Protein AF-A0A2M9QB06-F1 (afdb_monomer)

Sequence (107 aa):
GKWKLAIPMIVSVMLVSSVAFFLPKTGPTWADPVPFIKGVAGQGDFGTGAKKVGYSEDDSRLGGPFQGDNTLIFTATSRDRHYWRIDTKDTYTSKGWILSEGNFGKN

Mean predicted aligned error: 16.28 Å

Secondary structure (DSSP, 8-state):
-TTTTHHHHHHHHHHHHHHHHHS--PPP-SPPSHHHHHHHTT-S--SS--EESS--S--SS--S-EE-----------SS----------EE-SS-EE--SS-TT--

Foldseek 3Di:
DVCPVVVVVVVVVVVVVVVVVPPPPDPDPDDDCVVVVCQQVVNDPPDDDAAEPDDDPDFLADHGHHDYDPDDPDDDDDPDDDDDDDDDFDDDPVGGTHRPPPPPDDD

Radius of gyration: 31.8 Å; Cα contacts (8 Å, |Δi|>4): 57; chains: 1; bounding box: 81×34×89 Å

Structure (mmCIF, N/CA/C/O backbone):
data_AF-A0A2M9QB06-F1
#
_entry.id   AF-A0A2M9QB06-F1
#
loop_
_atom_site.group_PDB
_atom_site.id
_atom_site.type_symbol
_atom_site.label_atom_id
_atom_site.label_alt_id
_atom_site.label_comp_id
_atom_site.label_asym_id
_atom_site.label_entity_id
_atom_site.label_seq_id
_atom_site.pdbx_PDB_ins_code
_atom_site.Cartn_x
_atom_site.Cartn_y
_atom_site.Cartn_z
_atom_site.occupancy
_atom_site.B_iso_or_equiv
_atom_site.auth_seq_id
_atom_site.auth_comp_id
_atom_site.auth_asym_id
_atom_site.auth_atom_id
_atom_site.pdbx_PDB_model_num
ATOM 1 N N . GLY A 1 1 ? -51.499 -21.469 54.951 1.00 58.50 1 GLY A N 1
ATOM 2 C CA . GLY A 1 1 ? -51.115 -20.066 54.687 1.00 58.50 1 GLY A CA 1
ATOM 3 C C . GLY A 1 1 ? -50.589 -19.921 53.274 1.00 58.50 1 GLY A C 1
ATOM 4 O O . GLY A 1 1 ? -49.395 -20.050 53.065 1.00 58.50 1 GLY A O 1
ATOM 5 N N . LYS A 1 2 ? -51.484 -19.679 52.314 1.00 62.38 2 LYS A N 1
ATOM 6 C CA . LYS A 1 2 ? -51.220 -19.656 50.860 1.00 62.38 2 LYS A CA 1
ATOM 7 C C . LYS A 1 2 ? -50.329 -18.493 50.382 1.00 62.38 2 LYS A C 1
ATOM 9 O O . LYS A 1 2 ? -49.765 -18.557 49.302 1.00 62.38 2 LYS A O 1
ATOM 14 N N . TRP A 1 3 ? -50.136 -17.478 51.223 1.00 70.19 3 TRP A N 1
ATOM 15 C CA . TRP A 1 3 ? -49.373 -16.268 50.898 1.00 70.19 3 TRP A CA 1
ATOM 16 C C . TRP A 1 3 ? -47.892 -16.325 51.293 1.00 70.19 3 TRP A C 1
ATOM 18 O O . TRP A 1 3 ? -47.103 -15.522 50.809 1.00 70.19 3 TRP A O 1
ATOM 28 N N . LYS A 1 4 ? -47.481 -17.294 52.125 1.00 73.81 4 LYS A N 1
ATOM 29 C CA . LYS A 1 4 ? -46.095 -17.375 52.622 1.00 73.81 4 LYS A CA 1
ATOM 30 C C . LYS A 1 4 ? -45.061 -17.669 51.524 1.00 73.81 4 LYS A C 1
ATOM 32 O O . LYS A 1 4 ? -43.914 -17.276 51.674 1.00 73.81 4 LYS A O 1
ATOM 37 N N . LEU A 1 5 ? -45.470 -18.324 50.434 1.00 78.56 5 LEU A N 1
ATOM 38 C CA . LEU A 1 5 ? -44.607 -18.636 49.285 1.0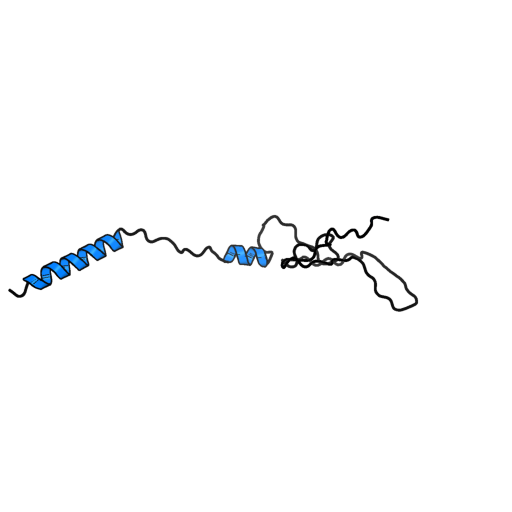0 78.56 5 LEU A CA 1
ATOM 39 C C . LEU A 1 5 ? -44.661 -17.562 48.186 1.00 78.56 5 LEU A C 1
ATOM 41 O O . LEU A 1 5 ? -43.669 -17.340 47.502 1.00 78.56 5 LEU A O 1
ATOM 45 N N . ALA A 1 6 ? -45.787 -16.856 48.042 1.00 83.19 6 ALA A N 1
ATOM 46 C CA . ALA A 1 6 ? -45.947 -15.811 47.028 1.00 83.19 6 ALA A CA 1
ATOM 47 C C . ALA A 1 6 ? -45.150 -14.537 47.363 1.00 83.19 6 ALA A C 1
ATOM 49 O O . ALA A 1 6 ? -44.578 -13.911 46.475 1.00 83.19 6 ALA A O 1
ATOM 50 N N . ILE A 1 7 ? -45.069 -14.180 48.650 1.00 87.88 7 ILE A N 1
ATOM 51 C CA . ILE A 1 7 ? -44.347 -12.991 49.129 1.00 87.88 7 ILE A CA 1
ATOM 52 C C . ILE A 1 7 ? -42.859 -12.990 48.718 1.00 87.88 7 ILE A C 1
ATOM 54 O O . ILE A 1 7 ? -42.446 -12.026 48.075 1.00 87.88 7 ILE A O 1
ATOM 58 N N . PRO A 1 8 ? -42.038 -14.024 49.005 1.00 90.12 8 PRO A N 1
ATOM 59 C CA . PRO A 1 8 ? -40.621 -14.004 48.625 1.00 90.12 8 PRO A CA 1
ATOM 60 C C . PRO A 1 8 ? -40.405 -13.992 47.105 1.00 90.12 8 PRO A C 1
ATOM 62 O O . PRO A 1 8 ? -39.444 -13.390 46.630 1.00 90.12 8 PRO A O 1
ATOM 65 N N . MET A 1 9 ? -41.311 -14.595 46.329 1.00 87.94 9 MET A N 1
ATOM 66 C CA . MET A 1 9 ? -41.212 -14.601 44.869 1.00 87.94 9 MET A CA 1
ATOM 67 C C . MET A 1 9 ? -41.451 -13.202 44.281 1.00 87.94 9 MET A C 1
ATOM 69 O O . MET A 1 9 ? -40.684 -12.751 43.434 1.00 87.94 9 MET A O 1
ATOM 73 N N . ILE A 1 10 ? -42.463 -12.482 44.776 1.00 92.50 10 ILE A N 1
ATOM 74 C CA . ILE A 1 10 ? -42.750 -11.107 44.339 1.00 92.50 10 ILE A CA 1
ATOM 75 C C . ILE A 1 10 ? -41.596 -10.169 44.717 1.00 92.50 10 ILE A C 1
ATOM 77 O O . ILE A 1 10 ? -41.171 -9.359 43.895 1.00 92.50 10 ILE A O 1
ATOM 81 N N . VAL A 1 11 ? -41.041 -10.313 45.926 1.00 94.38 11 VAL A N 1
ATOM 82 C CA . VAL A 1 11 ? -39.872 -9.532 46.372 1.00 94.38 11 VAL A CA 1
ATOM 83 C C . VAL A 1 11 ? -38.664 -9.798 45.467 1.00 94.38 11 VAL A C 1
ATOM 85 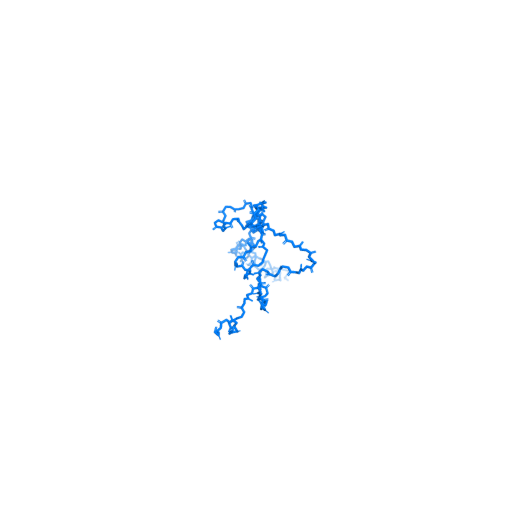O O . VAL A 1 11 ? -38.000 -8.852 45.054 1.00 94.38 11 VAL A O 1
ATOM 88 N N . SER A 1 12 ? -38.407 -11.054 45.091 1.00 91.56 12 SER A N 1
ATOM 89 C CA . SER A 1 12 ? -37.306 -11.403 44.184 1.00 91.56 12 SER A CA 1
ATOM 90 C C . SER A 1 12 ? -37.462 -10.763 42.799 1.00 91.56 12 SER A C 1
ATOM 92 O O . SER A 1 12 ? -36.519 -10.152 42.298 1.00 91.56 12 SER A O 1
ATOM 94 N N . VAL A 1 13 ? -38.659 -10.821 42.208 1.00 94.00 13 VAL A N 1
ATOM 95 C CA . VAL A 1 13 ? -38.929 -10.209 40.894 1.00 94.00 13 VAL A CA 1
ATOM 96 C C . VAL A 1 13 ? -38.763 -8.689 40.943 1.00 94.00 13 VAL A C 1
ATOM 98 O O . VAL A 1 13 ? -38.165 -8.103 40.038 1.00 94.00 13 VAL A O 1
ATOM 101 N N . MET A 1 14 ? -39.235 -8.044 42.014 1.00 95.19 14 MET A N 1
ATOM 102 C CA . MET A 1 14 ? -39.078 -6.598 42.204 1.00 95.19 14 MET A CA 1
ATOM 103 C C . MET A 1 14 ? -37.608 -6.201 42.383 1.00 95.19 14 MET A C 1
ATOM 105 O O . MET A 1 14 ? -37.166 -5.207 41.803 1.00 95.19 14 MET A O 1
ATOM 109 N N . LEU A 1 15 ? -36.831 -7.001 43.119 1.00 94.00 15 LEU A N 1
ATOM 110 C CA . LEU A 1 15 ? -35.399 -6.780 43.321 1.00 94.00 15 LEU A CA 1
ATOM 111 C C . LEU A 1 15 ? -34.632 -6.846 41.992 1.00 94.00 15 LEU A C 1
ATOM 113 O O . LEU A 1 15 ? -33.899 -5.919 41.657 1.00 94.00 15 LEU A O 1
ATOM 117 N N . VAL A 1 16 ? -34.842 -7.908 41.206 1.00 93.38 16 VAL A N 1
ATOM 118 C CA . VAL A 1 16 ? -34.163 -8.103 39.912 1.00 93.38 16 VAL A CA 1
ATOM 119 C C . VAL A 1 16 ? -34.541 -7.004 38.918 1.00 93.38 16 VAL A C 1
ATOM 121 O O . VAL A 1 16 ? -33.672 -6.470 38.232 1.00 93.38 16 VAL A O 1
ATOM 124 N N . SER A 1 17 ? -35.817 -6.613 38.881 1.00 89.81 17 SER A N 1
ATOM 125 C CA . SER A 1 17 ? -36.300 -5.550 37.990 1.00 89.81 17 SER A CA 1
ATOM 126 C C . SER A 1 17 ? -35.716 -4.183 38.353 1.00 89.81 17 SER A C 1
ATOM 128 O O . SER A 1 17 ? -35.348 -3.416 37.466 1.00 89.81 17 SER A O 1
ATOM 130 N N . SER A 1 18 ? -35.577 -3.896 39.652 1.00 91.19 18 SER A N 1
ATOM 131 C CA . SER A 1 18 ? -34.961 -2.655 40.133 1.00 91.19 18 SER A CA 1
ATOM 132 C C . SER A 1 18 ? -33.497 -2.586 39.711 1.00 91.19 18 SER A C 1
ATOM 134 O O . SER A 1 18 ? -33.067 -1.593 39.1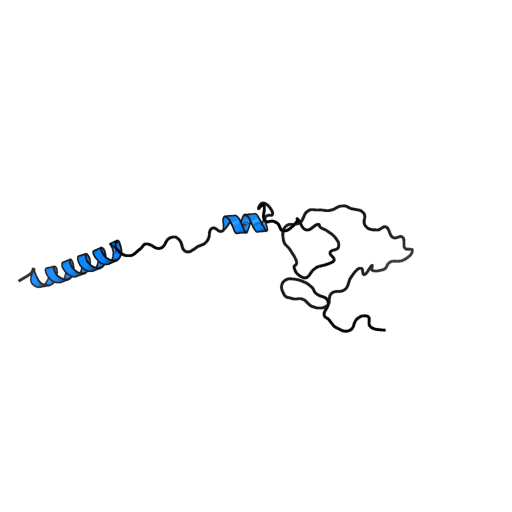34 1.00 91.19 18 SER A O 1
ATOM 136 N N . VAL A 1 19 ? -32.744 -3.672 39.910 1.00 89.75 19 VAL A N 1
ATOM 137 C CA . VAL A 1 19 ? -31.344 -3.762 39.477 1.00 89.75 19 VAL A CA 1
ATOM 138 C C . VAL A 1 19 ? -31.236 -3.572 37.962 1.00 89.75 19 VAL A C 1
ATOM 140 O O . VAL A 1 19 ? -30.466 -2.728 37.520 1.00 89.75 19 VAL A O 1
ATOM 143 N N . ALA A 1 20 ? -32.062 -4.254 37.165 1.00 85.44 20 ALA A N 1
ATOM 144 C CA . ALA A 1 20 ? -32.063 -4.123 35.707 1.00 85.44 20 ALA A CA 1
ATOM 145 C C . ALA A 1 20 ? -32.373 -2.699 35.209 1.00 85.44 20 ALA A C 1
ATOM 147 O O . ALA A 1 20 ? -31.837 -2.288 34.183 1.00 85.44 20 ALA A O 1
ATOM 148 N N . PHE A 1 21 ? -33.204 -1.939 35.929 1.00 86.56 21 PHE A N 1
ATOM 149 C CA . PHE A 1 21 ? -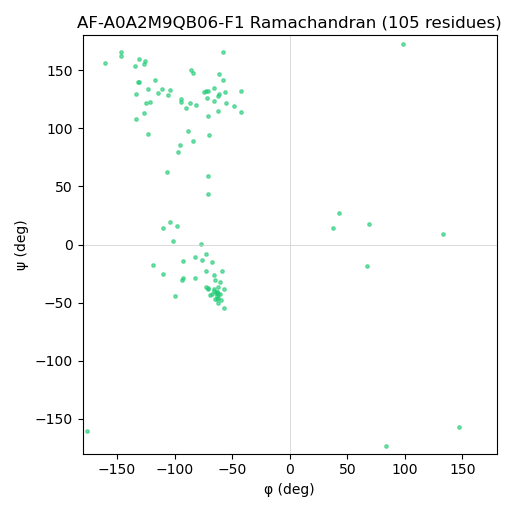33.505 -0.545 35.595 1.00 86.56 21 PHE A CA 1
ATOM 150 C C . PHE A 1 21 ? -32.321 0.395 35.863 1.00 86.56 21 PHE A C 1
ATOM 152 O O . PHE A 1 21 ? -32.082 1.319 35.089 1.00 86.56 21 PHE A O 1
ATOM 159 N N . PHE A 1 22 ? -31.562 0.151 36.937 1.00 87.56 22 PHE A N 1
ATOM 160 C CA . PHE A 1 22 ? -30.361 0.926 37.264 1.00 87.56 22 PHE A CA 1
ATOM 161 C C . PHE A 1 22 ? -29.113 0.474 36.496 1.00 87.56 22 PHE A C 1
ATOM 163 O O . PHE A 1 22 ? -28.099 1.174 36.531 1.00 87.56 22 PHE A O 1
ATOM 170 N N . LEU A 1 23 ? -29.157 -0.668 35.799 1.00 82.94 23 LEU A N 1
ATOM 171 C CA . LEU A 1 23 ? -28.050 -1.086 34.949 1.00 82.94 23 LEU A CA 1
ATOM 172 C C . LEU A 1 23 ? -27.899 -0.100 33.778 1.00 82.94 23 LEU A C 1
ATOM 174 O O . LEU A 1 23 ? -28.842 0.088 33.003 1.00 82.94 23 LEU A O 1
ATOM 178 N N . PRO A 1 24 ? -26.715 0.510 33.597 1.00 77.81 24 PRO A N 1
ATOM 179 C CA . PRO A 1 24 ? -26.463 1.370 32.456 1.00 77.81 24 PRO A CA 1
ATOM 180 C C . PRO A 1 24 ? -26.578 0.537 31.179 1.00 77.81 24 PRO A C 1
ATOM 182 O O . PRO A 1 24 ? -25.798 -0.388 30.944 1.00 77.81 24 PRO A O 1
ATOM 185 N N . LYS A 1 25 ? -27.571 0.862 30.347 1.00 70.12 25 LYS A N 1
ATOM 186 C CA . LYS A 1 25 ? -27.722 0.272 29.019 1.00 70.12 25 LYS A CA 1
ATOM 187 C C . LYS A 1 25 ? -26.587 0.807 28.154 1.00 70.12 25 LYS A C 1
ATOM 189 O O . LYS A 1 25 ? -26.671 1.917 27.632 1.00 70.12 25 LYS A O 1
ATOM 194 N N . THR A 1 26 ? -25.495 0.052 28.075 1.00 72.19 26 THR A N 1
ATOM 195 C CA . THR A 1 26 ? -24.361 0.401 27.224 1.00 72.19 26 THR A CA 1
ATOM 196 C C . THR A 1 26 ? -24.864 0.552 25.792 1.00 72.19 26 THR A C 1
ATOM 198 O O . THR A 1 26 ? -25.659 -0.253 25.299 1.00 72.19 26 THR A O 1
ATOM 201 N N . GLY A 1 27 ? -24.478 1.658 25.157 1.00 68.56 27 GLY A N 1
ATOM 202 C CA . GLY A 1 27 ? -24.848 1.936 23.776 1.00 68.56 27 GLY A CA 1
ATOM 203 C C . GLY A 1 27 ? -24.375 0.824 22.832 1.00 68.56 27 GLY A C 1
ATOM 204 O O . GLY A 1 27 ? -23.557 -0.015 23.221 1.00 68.56 27 GLY A O 1
ATOM 205 N N . PRO A 1 28 ? -24.886 0.799 21.591 1.00 59.75 28 PRO A N 1
ATOM 206 C CA . PRO A 1 28 ? -24.460 -0.170 20.589 1.00 59.75 28 PRO A CA 1
ATOM 207 C C . PRO A 1 28 ? -22.926 -0.231 20.513 1.00 59.75 28 PRO A C 1
ATOM 209 O O . PRO A 1 28 ? -22.264 0.764 20.241 1.00 59.75 28 PRO A O 1
ATOM 212 N N . THR A 1 29 ? -22.365 -1.411 20.788 1.00 64.69 29 THR A N 1
ATOM 213 C CA . THR A 1 29 ? -20.910 -1.668 20.827 1.00 64.69 29 THR A CA 1
ATOM 214 C C . THR A 1 29 ? -20.274 -1.687 19.433 1.00 64.69 29 THR A C 1
ATOM 216 O O . THR A 1 29 ? -19.055 -1.731 19.299 1.00 64.69 29 THR A O 1
ATOM 219 N N . TRP A 1 30 ? -21.085 -1.645 18.379 1.00 64.69 30 TRP A N 1
ATOM 220 C CA . TRP A 1 30 ? -20.603 -1.661 17.007 1.00 64.69 30 TRP A CA 1
ATOM 221 C C . TRP A 1 30 ? -20.366 -0.233 16.529 1.00 64.69 30 TRP A C 1
ATOM 223 O O . TRP A 1 30 ? -21.296 0.570 16.460 1.00 64.69 30 TRP A O 1
ATOM 233 N N . ALA A 1 31 ? -19.108 0.069 16.210 1.00 67.56 31 ALA A N 1
ATOM 234 C CA . ALA A 1 31 ? -18.740 1.303 15.534 1.00 67.56 31 ALA A CA 1
ATOM 235 C C . ALA A 1 31 ? -19.489 1.412 14.195 1.00 67.56 31 ALA A C 1
ATOM 237 O O . ALA A 1 31 ? -19.670 0.409 13.500 1.00 67.56 31 ALA A O 1
ATOM 238 N N . ASP A 1 32 ? -19.919 2.625 13.843 1.00 76.50 32 ASP A N 1
ATOM 239 C CA . ASP A 1 32 ? -20.603 2.899 12.579 1.00 76.50 32 ASP A CA 1
ATOM 240 C C . ASP A 1 32 ? -19.736 2.423 11.390 1.00 76.50 32 ASP A C 1
ATOM 242 O O . ASP A 1 32 ? -18.590 2.868 11.259 1.00 76.50 32 ASP A O 1
ATOM 246 N N . PRO A 1 33 ? -20.233 1.517 10.525 1.00 67.25 33 PRO A N 1
ATOM 247 C CA . PRO A 1 33 ? -19.486 1.036 9.366 1.00 67.25 33 PRO A CA 1
ATOM 248 C C . PRO A 1 33 ? -19.446 2.047 8.209 1.00 67.25 33 PRO A C 1
ATOM 250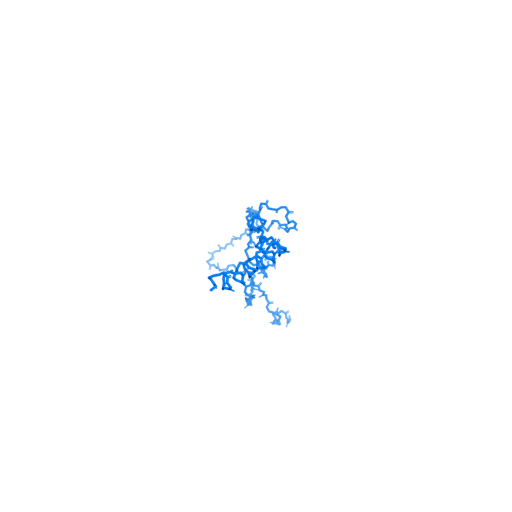 O O . PRO A 1 33 ? -18.654 1.886 7.279 1.00 67.25 33 PRO A O 1
ATOM 253 N N . VAL A 1 34 ? -20.277 3.094 8.223 1.00 77.12 34 VAL A N 1
ATOM 254 C CA . VAL A 1 34 ? -20.396 4.043 7.106 1.00 77.12 34 VAL A CA 1
ATOM 255 C C . VAL A 1 34 ? -19.093 4.817 6.836 1.00 77.12 34 VAL A C 1
ATOM 257 O O . VAL A 1 34 ? -18.703 4.903 5.668 1.00 77.12 34 VAL A O 1
ATOM 260 N N . PRO A 1 35 ? -18.362 5.341 7.840 1.00 72.38 35 PRO A N 1
ATOM 261 C CA . PRO A 1 35 ? -17.042 5.938 7.632 1.00 72.38 35 PRO A CA 1
ATOM 262 C C . PRO A 1 35 ? -16.027 4.985 6.985 1.00 72.38 35 PRO A C 1
ATOM 264 O O . PRO A 1 35 ? -15.265 5.408 6.117 1.00 72.38 35 PRO A O 1
ATOM 267 N N . PHE A 1 36 ? -16.044 3.696 7.348 1.00 69.19 36 PHE A N 1
ATOM 268 C CA . PHE A 1 36 ? -15.162 2.679 6.763 1.00 69.19 36 PHE A CA 1
ATOM 269 C C . PHE A 1 36 ? -15.467 2.459 5.276 1.00 69.19 36 PHE A C 1
ATOM 271 O O . PHE A 1 36 ? -14.561 2.489 4.444 1.00 69.19 36 PHE A O 1
ATOM 278 N N . ILE A 1 37 ? -16.750 2.321 4.926 1.00 71.50 37 ILE A N 1
ATOM 279 C CA . ILE A 1 37 ? -17.185 2.162 3.532 1.00 71.50 37 ILE A CA 1
ATOM 280 C C . ILE A 1 37 ? -16.824 3.406 2.714 1.00 71.50 37 ILE A C 1
ATOM 282 O O . ILE A 1 37 ? -16.296 3.276 1.613 1.00 71.50 37 ILE A O 1
ATOM 286 N N . LYS A 1 38 ? -17.034 4.612 3.257 1.00 68.62 38 LYS A N 1
ATOM 287 C CA . LYS A 1 38 ? -16.658 5.874 2.595 1.00 68.62 38 LYS A CA 1
ATOM 288 C C . LYS A 1 38 ? -15.148 5.994 2.370 1.00 68.62 38 LYS A C 1
ATOM 290 O O . LYS A 1 38 ? -14.739 6.501 1.328 1.00 68.62 38 LYS A O 1
ATOM 295 N N . GLY A 1 39 ? -14.331 5.509 3.308 1.00 62.62 39 GLY A N 1
ATOM 296 C CA . GLY A 1 39 ? -12.872 5.465 3.171 1.00 62.62 39 GLY A CA 1
ATOM 297 C C . GLY A 1 39 ? -12.398 4.493 2.086 1.00 62.62 39 GLY A C 1
ATOM 298 O O . GLY A 1 39 ? -11.537 4.842 1.284 1.00 62.62 39 GLY A O 1
ATOM 299 N N . VAL A 1 40 ? -12.996 3.299 2.006 1.00 62.53 40 VAL A N 1
ATOM 300 C CA . VAL A 1 40 ? -12.677 2.300 0.965 1.00 62.53 40 VAL A CA 1
ATOM 301 C C . VAL A 1 40 ? -13.185 2.729 -0.414 1.00 62.53 40 VAL A C 1
ATOM 303 O O . VAL A 1 40 ? -12.488 2.546 -1.409 1.00 62.53 40 VAL A O 1
ATOM 306 N N . ALA A 1 41 ? -14.369 3.339 -0.480 1.00 64.88 41 ALA A N 1
ATOM 307 C CA . ALA A 1 41 ? -14.979 3.829 -1.715 1.00 64.88 41 ALA A CA 1
ATOM 308 C C . ALA A 1 41 ? -14.367 5.148 -2.232 1.00 64.88 41 ALA A C 1
ATOM 310 O O . ALA A 1 41 ? -14.825 5.670 -3.244 1.00 64.88 41 ALA A O 1
ATOM 311 N N . GLY A 1 42 ? -13.359 5.708 -1.548 1.00 55.00 42 GLY A N 1
ATOM 312 C CA . GLY A 1 42 ? -12.690 6.945 -1.966 1.00 55.00 42 GLY A CA 1
ATOM 313 C C . GLY A 1 42 ? -13.558 8.206 -1.866 1.00 55.00 42 GLY A C 1
ATOM 314 O O . GLY A 1 42 ? -13.234 9.214 -2.482 1.00 55.00 42 GLY A O 1
ATOM 315 N N . GLN A 1 43 ? -14.657 8.160 -1.103 1.00 57.44 43 GLN A N 1
ATOM 316 C CA . GLN A 1 43 ? -15.612 9.266 -0.939 1.00 57.44 43 GLN A CA 1
ATOM 317 C C . GLN A 1 43 ? -15.415 10.034 0.385 1.00 57.44 43 GLN A C 1
ATOM 319 O O . GLN A 1 43 ? -16.200 10.920 0.719 1.00 57.44 43 GLN A O 1
ATOM 324 N N . GLY A 1 44 ? -14.396 9.675 1.173 1.00 50.47 44 GLY A N 1
ATOM 325 C CA . GLY A 1 44 ? -14.030 10.340 2.422 1.00 50.47 44 GLY A CA 1
ATOM 326 C C . GLY A 1 44 ? -12.790 11.216 2.264 1.00 50.47 44 GLY A C 1
ATOM 327 O O . GLY A 1 44 ? -11.778 10.760 1.741 1.00 50.47 44 GLY A O 1
ATOM 328 N N . ASP A 1 45 ? -12.865 12.441 2.782 1.00 52.28 45 ASP A N 1
ATOM 329 C CA . ASP A 1 45 ? -11.811 13.470 2.810 1.00 52.28 45 ASP A CA 1
ATOM 330 C C . ASP A 1 45 ? -10.664 13.130 3.794 1.00 52.28 45 ASP A C 1
ATOM 332 O O . ASP A 1 45 ? -10.204 13.946 4.587 1.00 52.28 45 ASP A O 1
ATOM 336 N N . PHE A 1 46 ? -10.216 11.872 3.800 1.00 47.69 46 PHE A N 1
ATOM 337 C CA . PHE A 1 46 ? -9.098 11.404 4.614 1.00 47.69 46 PHE A CA 1
ATOM 338 C C . PHE A 1 46 ? -7.822 11.396 3.778 1.00 47.69 46 PHE A C 1
ATOM 340 O O . PHE A 1 46 ? -7.416 10.347 3.286 1.00 47.69 46 PHE A O 1
ATOM 347 N N . GLY A 1 47 ? -7.223 12.583 3.619 1.00 49.53 47 GLY A N 1
ATOM 348 C CA . GLY A 1 47 ? -5.783 12.903 3.715 1.00 49.53 47 GLY A CA 1
ATOM 349 C C . GLY A 1 47 ? -4.699 11.940 3.204 1.00 49.53 47 GLY A C 1
ATOM 350 O O . GLY A 1 47 ? -3.532 12.117 3.537 1.00 49.53 47 GLY A O 1
ATOM 351 N N . THR A 1 48 ? -5.018 10.928 2.410 1.00 51.69 48 THR A N 1
ATOM 352 C CA . THR A 1 48 ? -4.066 9.991 1.819 1.00 51.69 48 THR A CA 1
ATOM 353 C C . THR A 1 48 ? -4.280 10.069 0.322 1.00 51.69 48 THR A C 1
ATOM 355 O O . THR A 1 48 ? -5.221 9.497 -0.213 1.00 51.69 48 THR A O 1
ATOM 358 N N . GLY A 1 49 ? -3.461 10.911 -0.316 1.00 55.72 49 GLY A N 1
ATOM 359 C CA . GLY A 1 49 ? -3.613 11.333 -1.705 1.00 55.72 49 GLY A CA 1
ATOM 360 C C . GLY A 1 49 ? -4.001 10.186 -2.631 1.00 55.72 49 GLY A C 1
ATOM 361 O O . GLY A 1 49 ? -3.406 9.106 -2.565 1.00 55.72 49 GLY A O 1
ATOM 362 N N . ALA A 1 50 ? -5.014 10.443 -3.461 1.00 56.75 50 ALA A N 1
ATOM 363 C CA . ALA A 1 50 ? -5.500 9.529 -4.482 1.00 56.75 50 ALA A CA 1
ATOM 364 C C . ALA A 1 50 ? -4.309 8.877 -5.195 1.00 56.75 50 ALA A C 1
ATOM 366 O O . ALA A 1 50 ? -3.498 9.554 -5.833 1.00 56.75 50 ALA A O 1
ATOM 367 N N . LYS A 1 51 ? -4.161 7.561 -5.024 1.00 63.28 51 LYS A N 1
ATOM 368 C CA . LYS A 1 51 ? -3.105 6.812 -5.700 1.00 63.28 51 LYS A CA 1
ATOM 369 C C . LYS A 1 51 ? -3.470 6.746 -7.181 1.00 63.28 51 LYS A C 1
ATOM 371 O O . LYS A 1 51 ? -4.620 6.493 -7.532 1.00 63.28 51 LYS A O 1
ATOM 376 N N . LYS A 1 52 ? -2.518 7.049 -8.054 1.00 70.00 52 LYS A N 1
ATOM 377 C CA . LYS A 1 52 ? -2.732 7.021 -9.502 1.00 70.00 52 LYS A CA 1
ATOM 378 C C . LYS A 1 52 ? -2.536 5.605 -10.033 1.00 70.00 52 LYS A C 1
ATOM 380 O O . LYS A 1 52 ? -1.715 4.859 -9.505 1.00 70.00 52 LYS A O 1
ATOM 385 N N . VAL A 1 53 ? -3.282 5.242 -11.071 1.00 69.44 53 VAL A N 1
ATOM 386 C CA . VAL A 1 53 ? -3.056 3.993 -11.814 1.00 69.44 53 VAL A CA 1
ATOM 387 C C . VAL A 1 53 ? -1.795 4.135 -12.654 1.00 69.44 53 VAL A C 1
ATOM 389 O O . VAL A 1 53 ? -1.648 5.124 -13.364 1.00 69.44 53 VAL A O 1
ATOM 392 N N . GLY A 1 54 ? -0.905 3.147 -12.598 1.00 74.75 54 GLY A N 1
ATOM 393 C CA . GLY A 1 54 ? 0.329 3.134 -13.377 1.00 74.75 54 GLY A CA 1
ATOM 394 C C . GLY A 1 54 ? 1.460 2.435 -12.634 1.00 74.75 54 GLY A C 1
ATOM 395 O O . GLY A 1 54 ? 1.222 1.617 -11.748 1.00 74.75 54 GLY A O 1
ATOM 396 N N . TYR A 1 55 ? 2.692 2.768 -13.005 1.00 73.31 55 TYR A N 1
ATOM 397 C CA . TYR A 1 55 ? 3.886 2.310 -12.300 1.00 73.31 55 TYR A CA 1
ATOM 398 C C . TYR A 1 55 ? 4.026 3.080 -10.981 1.00 73.31 55 TYR A C 1
ATOM 400 O O . TYR A 1 55 ? 3.917 4.305 -10.969 1.00 73.31 55 TYR A O 1
ATOM 408 N N . SER A 1 56 ? 4.249 2.359 -9.882 1.00 73.25 56 SER A N 1
ATOM 409 C CA . SER A 1 56 ? 4.458 2.926 -8.547 1.00 73.25 56 SER A CA 1
ATOM 410 C C . SER A 1 56 ? 5.860 2.586 -8.054 1.00 73.25 56 SER A C 1
ATOM 412 O O . SER A 1 56 ? 6.348 1.474 -8.254 1.00 73.25 56 SER A O 1
ATOM 414 N N . GLU A 1 57 ? 6.491 3.543 -7.379 1.00 74.38 57 GLU A N 1
ATOM 415 C CA . GLU A 1 57 ? 7.765 3.336 -6.680 1.00 74.38 57 GLU A CA 1
ATOM 416 C C . GLU A 1 57 ? 7.576 2.508 -5.397 1.00 74.38 57 GLU A C 1
ATOM 418 O O . GLU A 1 57 ? 8.500 1.841 -4.941 1.00 74.38 57 GLU A O 1
ATOM 423 N N . ASP A 1 58 ? 6.361 2.497 -4.837 1.00 79.88 58 ASP A N 1
ATOM 424 C CA . ASP A 1 58 ? 6.027 1.790 -3.600 1.00 79.88 58 ASP A CA 1
ATOM 425 C C . ASP A 1 58 ? 4.815 0.870 -3.808 1.00 79.88 58 ASP A C 1
ATOM 427 O O . ASP A 1 58 ? 3.692 1.341 -4.011 1.00 79.88 58 ASP A O 1
ATOM 431 N N . ASP A 1 59 ? 5.058 -0.443 -3.729 1.00 83.31 59 ASP A N 1
ATOM 432 C CA . ASP A 1 59 ? 4.021 -1.485 -3.765 1.00 83.31 59 ASP A CA 1
ATOM 433 C C . ASP A 1 59 ? 3.852 -2.176 -2.404 1.00 83.31 59 ASP A C 1
ATOM 435 O O . ASP A 1 59 ? 3.199 -3.218 -2.322 1.00 83.31 59 ASP A O 1
ATOM 439 N N . SER A 1 60 ? 4.393 -1.616 -1.315 1.00 82.56 60 SER A N 1
ATOM 440 C CA . SER A 1 60 ? 4.303 -2.201 0.034 1.00 82.56 60 SER A CA 1
ATOM 441 C C . SER A 1 60 ? 2.859 -2.389 0.514 1.00 82.56 60 SER A C 1
ATOM 443 O O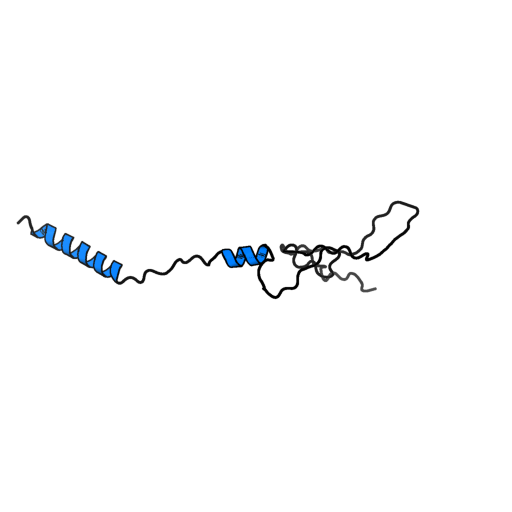 . SER A 1 60 ? 2.581 -3.248 1.359 1.00 82.56 60 SER A O 1
ATOM 445 N N . ARG A 1 61 ? 1.925 -1.618 -0.056 1.00 83.06 61 ARG A N 1
ATOM 446 C CA . ARG A 1 61 ? 0.485 -1.717 0.173 1.00 83.06 61 ARG A CA 1
ATOM 447 C C . ARG A 1 61 ? -0.276 -1.691 -1.150 1.00 83.06 61 ARG A C 1
ATOM 449 O O . ARG A 1 61 ? -0.418 -0.643 -1.772 1.00 83.06 61 ARG A O 1
ATOM 456 N N . LEU A 1 62 ? -0.824 -2.835 -1.534 1.00 82.69 62 LEU A N 1
ATOM 457 C CA . LEU A 1 62 ? -1.651 -2.994 -2.724 1.00 82.69 62 LEU A CA 1
ATOM 458 C C . LEU A 1 62 ? -3.118 -2.654 -2.431 1.00 82.69 62 LEU A C 1
ATOM 460 O O . LEU A 1 62 ? -3.623 -2.872 -1.328 1.00 82.69 62 LEU A O 1
ATOM 464 N N . GLY A 1 63 ? -3.816 -2.173 -3.460 1.00 78.06 63 GLY A N 1
ATOM 465 C CA . GLY A 1 63 ? -5.247 -1.876 -3.417 1.00 78.06 63 GLY A CA 1
ATOM 466 C C . GLY A 1 63 ? -5.597 -0.501 -2.839 1.00 78.06 63 GLY A C 1
ATOM 467 O O . GLY A 1 63 ? -4.739 0.339 -2.571 1.00 78.06 63 GLY A O 1
ATOM 468 N N . GLY A 1 64 ? -6.898 -0.276 -2.658 1.00 78.75 64 GLY A N 1
ATOM 469 C CA . GLY A 1 64 ? -7.466 1.021 -2.291 1.00 78.75 64 GLY A CA 1
ATOM 470 C C . GLY A 1 64 ? -8.020 1.794 -3.494 1.00 78.75 64 GLY A C 1
ATOM 471 O O . GLY A 1 64 ? -7.881 1.352 -4.638 1.00 78.75 64 GLY A O 1
ATOM 472 N N . PRO A 1 65 ? -8.692 2.929 -3.239 1.00 73.56 65 PRO A N 1
ATOM 473 C CA . PRO A 1 65 ? -9.235 3.769 -4.294 1.00 73.56 65 PRO A CA 1
ATOM 474 C C . PRO A 1 65 ? -8.097 4.379 -5.116 1.00 73.56 65 PRO A C 1
ATOM 476 O O . PRO A 1 65 ? -7.120 4.893 -4.563 1.00 73.56 65 PRO A O 1
ATOM 479 N N . PHE A 1 66 ? -8.239 4.336 -6.438 1.00 73.69 66 PHE A N 1
ATOM 480 C CA . PHE A 1 66 ? -7.279 4.914 -7.367 1.00 73.69 66 PHE A CA 1
ATOM 481 C C . PHE A 1 66 ? -7.951 5.869 -8.351 1.00 73.69 66 PHE A C 1
ATOM 483 O O . PHE A 1 66 ? -9.133 5.731 -8.665 1.00 73.69 66 PHE A O 1
ATOM 490 N N . GLN A 1 67 ? -7.175 6.814 -8.876 1.00 77.50 67 GLN A N 1
ATOM 491 C CA . GLN A 1 67 ? -7.571 7.666 -9.993 1.00 77.50 67 GLN A CA 1
ATOM 492 C C . GLN A 1 67 ? -6.839 7.214 -11.261 1.00 77.50 67 GLN A C 1
ATOM 494 O O . GLN A 1 67 ? -5.619 7.047 -11.248 1.00 77.50 67 GLN A O 1
ATOM 499 N N . GLY A 1 68 ? -7.578 6.988 -12.350 1.00 76.94 68 GLY A N 1
ATOM 500 C CA . GLY A 1 68 ? -6.981 6.650 -13.643 1.00 76.94 68 GLY A CA 1
ATOM 501 C C . GLY A 1 68 ? -6.076 7.778 -14.140 1.00 76.94 68 GLY A C 1
ATOM 502 O O . GLY A 1 68 ? -6.498 8.934 -14.157 1.00 76.94 68 GLY A O 1
ATOM 503 N N . ASP A 1 69 ? -4.845 7.440 -14.525 1.00 81.19 69 ASP A N 1
ATOM 504 C CA . ASP A 1 69 ? -3.894 8.359 -15.150 1.00 81.19 69 ASP A CA 1
ATOM 505 C C . ASP A 1 69 ? -3.492 7.798 -16.523 1.00 81.19 69 ASP A C 1
ATOM 507 O O . ASP A 1 69 ? -3.021 6.667 -16.634 1.00 81.19 69 ASP A O 1
ATOM 511 N N . ASN A 1 70 ? -3.713 8.588 -17.575 1.00 81.69 70 ASN A N 1
ATOM 512 C CA . ASN A 1 70 ? -3.426 8.228 -18.966 1.00 81.69 70 ASN A CA 1
ATOM 513 C C . ASN A 1 70 ? -2.153 8.917 -19.492 1.00 81.69 70 ASN A C 1
ATOM 515 O O . ASN A 1 70 ? -1.969 9.042 -20.704 1.00 81.69 70 ASN A O 1
ATOM 519 N N . THR A 1 71 ? -1.282 9.396 -18.601 1.00 84.81 71 THR A N 1
ATOM 520 C CA . THR A 1 71 ? -0.028 10.056 -18.975 1.00 84.81 71 THR A CA 1
ATOM 521 C C . THR A 1 71 ? 0.891 9.103 -19.745 1.00 84.81 71 THR A C 1
ATOM 523 O O . THR A 1 71 ? 1.209 8.004 -19.289 1.00 84.81 71 THR A O 1
ATOM 526 N N . LEU A 1 72 ? 1.357 9.537 -20.920 1.00 83.81 72 LEU A N 1
ATOM 527 C CA . LEU A 1 72 ? 2.371 8.817 -21.687 1.00 83.81 72 LEU A CA 1
ATOM 528 C C . LEU A 1 72 ? 3.723 8.924 -20.971 1.00 83.81 72 LEU A C 1
ATOM 530 O O . LEU A 1 72 ? 4.325 9.993 -20.941 1.00 83.81 72 LEU A O 1
ATOM 534 N N . ILE A 1 73 ? 4.200 7.812 -20.416 1.00 82.00 73 ILE A N 1
ATOM 535 C CA . ILE A 1 73 ? 5.447 7.773 -19.638 1.00 82.00 73 ILE A CA 1
ATOM 536 C C . ILE A 1 73 ? 6.683 7.387 -20.460 1.00 82.00 73 ILE A C 1
ATOM 538 O O . ILE A 1 73 ? 7.778 7.850 -20.159 1.00 82.00 73 ILE A O 1
ATOM 542 N N . PHE A 1 74 ? 6.538 6.562 -21.501 1.00 83.44 74 PHE A N 1
ATOM 543 C CA . PHE A 1 74 ? 7.616 6.261 -22.442 1.00 83.44 74 PHE A CA 1
ATOM 544 C C . PHE A 1 74 ? 7.065 5.710 -23.760 1.00 83.44 74 PHE A C 1
ATOM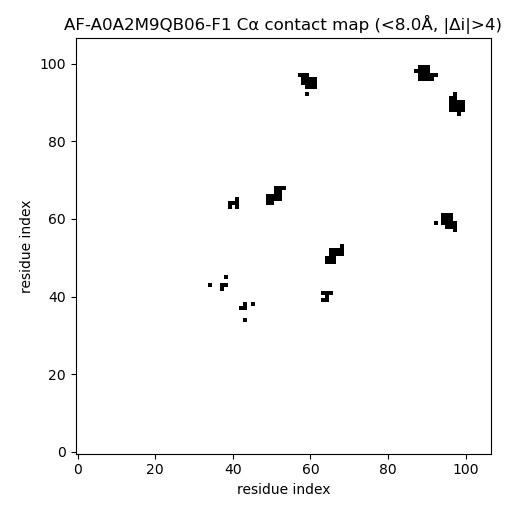 546 O O . PHE A 1 74 ? 5.967 5.159 -23.818 1.00 83.44 74 PHE A O 1
ATOM 553 N N . THR A 1 75 ? 7.842 5.860 -24.831 1.00 88.38 75 THR A N 1
ATOM 554 C CA . THR A 1 75 ? 7.603 5.234 -26.138 1.00 88.38 75 THR A CA 1
ATOM 555 C C . THR A 1 75 ? 8.835 4.415 -26.489 1.00 88.38 75 THR A C 1
ATOM 557 O O . THR A 1 75 ? 9.953 4.902 -26.341 1.00 88.38 75 THR A O 1
ATOM 560 N N . ALA A 1 76 ? 8.645 3.181 -26.947 1.00 85.31 76 ALA A N 1
ATOM 561 C CA . ALA A 1 76 ? 9.740 2.302 -27.332 1.00 85.31 76 ALA A CA 1
ATOM 562 C C . ALA A 1 76 ? 9.465 1.666 -28.697 1.00 85.31 76 ALA A C 1
ATOM 564 O O . ALA A 1 76 ? 8.343 1.250 -28.983 1.00 85.31 76 ALA A O 1
ATOM 565 N N . THR A 1 77 ? 10.507 1.562 -29.519 1.00 89.62 77 THR A N 1
ATOM 566 C CA . THR A 1 77 ? 10.464 0.890 -30.823 1.00 89.62 77 THR A CA 1
ATOM 567 C C . THR A 1 77 ? 11.369 -0.329 -30.768 1.00 89.62 77 THR A C 1
ATOM 569 O O . THR A 1 77 ? 12.532 -0.217 -30.381 1.00 89.62 77 THR A O 1
ATOM 572 N N . SER A 1 78 ? 10.867 -1.489 -31.191 1.00 87.50 78 SER A N 1
ATOM 573 C CA . SER A 1 78 ? 11.690 -2.686 -31.354 1.00 87.50 78 SER A CA 1
ATOM 574 C C . SER A 1 78 ? 11.432 -3.399 -32.668 1.00 87.50 78 SER A C 1
ATOM 576 O O . SER A 1 78 ? 10.344 -3.314 -33.231 1.00 87.50 78 SER A O 1
ATOM 578 N N . ARG A 1 79 ? 12.457 -4.112 -33.138 1.00 89.62 79 ARG A N 1
ATOM 579 C CA . ARG A 1 79 ? 12.386 -5.006 -34.292 1.00 89.62 79 ARG A CA 1
ATOM 580 C C . ARG A 1 79 ? 11.826 -6.386 -33.943 1.00 89.62 79 ARG A C 1
ATOM 582 O O . ARG A 1 79 ? 11.177 -6.980 -34.793 1.00 89.62 79 ARG A O 1
ATOM 589 N N . ASP A 1 80 ? 12.017 -6.854 -32.709 1.00 90.69 80 ASP A N 1
ATOM 590 C CA . ASP A 1 80 ? 11.699 -8.223 -32.287 1.00 90.69 80 ASP A CA 1
ATOM 591 C C . ASP A 1 80 ? 10.881 -8.239 -30.989 1.00 90.69 80 ASP A C 1
ATOM 593 O O . ASP A 1 80 ? 10.879 -7.277 -30.219 1.00 90.69 80 ASP A O 1
ATOM 597 N N . ARG A 1 81 ? 10.174 -9.345 -30.717 1.00 86.00 81 ARG A N 1
ATOM 598 C CA . ARG A 1 81 ? 9.371 -9.483 -29.491 1.00 86.00 81 ARG A CA 1
ATOM 599 C C . ARG A 1 81 ? 10.272 -9.652 -28.272 1.00 86.00 81 ARG A C 1
ATOM 601 O O . ARG A 1 81 ? 11.056 -10.595 -28.209 1.00 86.00 81 ARG A O 1
ATOM 608 N N . HIS A 1 82 ? 10.080 -8.807 -27.267 1.00 87.62 82 HIS A N 1
ATOM 609 C CA . HIS A 1 82 ? 10.754 -8.926 -25.980 1.00 87.62 82 HIS A CA 1
ATOM 610 C C . HIS A 1 82 ? 9.862 -8.461 -24.830 1.00 87.62 82 HIS A C 1
ATOM 612 O O . HIS A 1 82 ? 8.866 -7.763 -25.025 1.00 87.62 82 HIS A O 1
ATOM 618 N N . TYR A 1 83 ? 10.232 -8.872 -23.623 1.00 89.12 83 TYR A N 1
ATOM 619 C CA . TYR A 1 83 ? 9.558 -8.492 -22.392 1.00 89.12 83 TYR A CA 1
ATOM 620 C C . TYR A 1 83 ? 10.250 -7.279 -21.761 1.00 89.12 83 TYR A C 1
ATOM 622 O O . TYR A 1 83 ? 11.451 -7.319 -21.492 1.00 89.12 83 TYR A O 1
ATOM 630 N N . TRP A 1 84 ? 9.486 -6.217 -21.504 1.00 85.81 84 TRP A N 1
ATOM 631 C CA . TRP A 1 84 ? 9.972 -5.014 -20.831 1.00 85.81 84 TRP A CA 1
ATOM 632 C C . TRP A 1 84 ? 9.824 -5.164 -19.320 1.00 85.81 84 TRP A C 1
ATOM 634 O O . TRP A 1 84 ? 8.752 -4.950 -18.756 1.00 85.81 84 TRP A O 1
ATOM 644 N N . ARG A 1 85 ? 10.913 -5.545 -18.656 1.00 87.19 85 ARG A N 1
ATOM 645 C CA . ARG A 1 85 ? 10.979 -5.560 -17.193 1.00 87.19 85 ARG A CA 1
ATOM 646 C C . ARG A 1 85 ? 11.285 -4.150 -16.693 1.00 87.19 85 ARG A C 1
ATOM 648 O O . ARG A 1 85 ? 12.327 -3.608 -17.044 1.00 87.19 85 ARG A O 1
ATOM 655 N N . ILE A 1 86 ? 10.391 -3.590 -15.880 1.00 81.56 86 ILE A N 1
ATOM 656 C CA . ILE A 1 86 ? 10.519 -2.223 -15.347 1.00 81.56 86 ILE A CA 1
ATOM 657 C C . ILE A 1 86 ? 11.057 -2.217 -13.913 1.00 81.56 86 ILE A C 1
ATOM 659 O O . ILE A 1 86 ? 11.964 -1.454 -13.611 1.00 81.56 86 ILE A O 1
ATOM 663 N N . ASP A 1 87 ? 10.546 -3.096 -13.051 1.00 82.19 87 ASP A N 1
ATOM 664 C CA . ASP A 1 87 ? 10.956 -3.194 -11.647 1.00 82.19 87 ASP A CA 1
ATOM 665 C C . ASP A 1 87 ? 10.894 -4.656 -11.163 1.00 82.19 87 ASP A C 1
ATOM 667 O O . ASP A 1 87 ? 10.345 -5.530 -11.844 1.00 82.19 87 ASP A O 1
ATOM 671 N N . THR A 1 88 ? 11.509 -4.946 -10.016 1.00 84.31 88 THR A N 1
ATOM 672 C CA . THR A 1 88 ? 11.557 -6.274 -9.394 1.00 84.31 88 THR A CA 1
ATOM 673 C C . THR A 1 88 ? 11.233 -6.194 -7.917 1.00 84.31 88 THR A C 1
ATOM 675 O O . THR A 1 88 ? 11.877 -5.462 -7.176 1.00 84.31 88 THR A O 1
ATOM 678 N N . LYS A 1 89 ? 10.296 -7.033 -7.478 1.00 87.75 89 LYS A N 1
ATOM 679 C CA . LYS A 1 89 ? 9.965 -7.239 -6.067 1.00 87.75 89 LYS A CA 1
ATOM 680 C C . LYS A 1 89 ? 9.945 -8.736 -5.807 1.00 87.75 89 LYS A C 1
ATOM 682 O O . LYS A 1 89 ? 9.503 -9.497 -6.667 1.00 87.75 89 LYS A O 1
ATOM 687 N N . ASP A 1 90 ? 10.474 -9.158 -4.668 1.00 89.62 90 ASP A N 1
ATOM 688 C CA . ASP A 1 90 ? 10.721 -10.575 -4.375 1.00 89.62 90 ASP A CA 1
ATOM 689 C C . ASP A 1 90 ? 9.948 -11.080 -3.149 1.00 89.62 90 ASP A C 1
ATOM 691 O O . ASP A 1 90 ? 9.754 -12.285 -3.002 1.00 89.62 90 ASP A O 1
ATOM 695 N N . THR A 1 91 ? 9.453 -10.175 -2.299 1.00 90.06 91 THR A N 1
ATOM 696 C CA . THR A 1 91 ? 8.887 -10.523 -0.996 1.00 90.06 91 THR A CA 1
ATOM 697 C C . THR A 1 91 ? 7.470 -9.992 -0.864 1.00 90.06 91 THR A C 1
ATOM 699 O O . THR A 1 91 ? 7.226 -8.787 -0.934 1.00 90.06 91 THR A O 1
ATOM 702 N N . TYR A 1 92 ? 6.524 -10.900 -0.624 1.00 88.56 92 TYR A N 1
ATOM 703 C CA . TYR A 1 92 ? 5.126 -10.559 -0.386 1.00 88.56 92 TYR A CA 1
ATOM 704 C C . TYR A 1 92 ? 4.837 -10.450 1.115 1.00 88.56 92 TYR A C 1
ATOM 706 O O . TYR A 1 92 ? 5.016 -11.404 1.869 1.00 88.56 92 TYR A O 1
ATOM 714 N N . THR A 1 93 ? 4.348 -9.292 1.554 1.00 89.94 93 THR A N 1
ATOM 715 C CA . THR A 1 93 ? 4.138 -8.951 2.972 1.00 89.94 93 THR A CA 1
ATOM 716 C C . THR A 1 93 ? 2.700 -9.162 3.444 1.00 89.94 93 THR A C 1
ATOM 718 O O . THR A 1 93 ? 2.312 -8.605 4.470 1.00 89.94 93 THR A O 1
ATOM 721 N N . SER A 1 94 ? 1.869 -9.904 2.698 1.00 88.00 94 SER A N 1
ATOM 722 C CA . SER A 1 94 ? 0.396 -10.015 2.847 1.00 88.00 94 SER A CA 1
ATOM 723 C C . SER A 1 94 ? -0.407 -8.746 2.539 1.00 88.00 94 SER A C 1
ATOM 725 O O . SER A 1 94 ? -1.606 -8.822 2.283 1.00 88.00 94 SER A O 1
ATOM 727 N N . LYS A 1 95 ? 0.240 -7.579 2.535 1.00 89.06 95 LYS A N 1
ATOM 728 C CA . LYS A 1 95 ? -0.372 -6.291 2.183 1.00 89.06 95 LYS A CA 1
ATOM 729 C C . LYS A 1 95 ? 0.157 -5.758 0.861 1.00 89.06 95 LYS A C 1
ATOM 731 O O . LYS A 1 95 ? -0.565 -5.036 0.183 1.00 89.06 95 LYS A O 1
ATOM 736 N N . GLY A 1 96 ? 1.367 -6.147 0.475 1.00 89.06 96 GLY A N 1
ATOM 737 C CA . GLY A 1 96 ? 1.940 -5.791 -0.808 1.00 89.06 96 GLY A CA 1
ATOM 738 C C . GLY A 1 96 ? 3.294 -6.428 -1.064 1.00 89.06 96 GLY A C 1
ATOM 739 O O . GLY A 1 96 ? 3.629 -7.443 -0.455 1.00 89.06 96 GLY A O 1
ATOM 740 N N . TRP A 1 97 ? 4.040 -5.851 -1.995 1.00 89.06 97 TRP A N 1
ATOM 741 C CA . TRP A 1 97 ? 5.336 -6.334 -2.446 1.00 89.06 97 TRP A CA 1
ATOM 742 C C . TRP A 1 97 ? 6.450 -5.392 -2.004 1.00 89.06 97 TRP A C 1
ATOM 744 O O . TRP A 1 97 ? 6.353 -4.177 -2.168 1.00 89.06 97 TRP A O 1
ATOM 754 N N . ILE A 1 98 ? 7.523 -5.969 -1.477 1.00 89.12 98 ILE A N 1
ATOM 755 C CA . ILE A 1 98 ? 8.770 -5.270 -1.176 1.00 89.12 98 ILE A CA 1
ATOM 756 C C . ILE A 1 98 ? 9.930 -5.986 -1.868 1.00 89.12 98 ILE A C 1
ATOM 758 O O . ILE A 1 98 ? 9.841 -7.171 -2.204 1.00 89.12 98 ILE A O 1
ATOM 762 N N . LEU A 1 99 ? 11.014 -5.251 -2.079 1.00 87.00 99 LEU A N 1
ATOM 763 C CA . LEU A 1 99 ? 12.308 -5.833 -2.399 1.00 87.00 99 LEU A CA 1
ATOM 764 C C . LEU A 1 99 ? 13.002 -6.170 -1.075 1.00 87.00 99 LEU A C 1
ATOM 766 O O . LEU A 1 99 ? 13.170 -5.289 -0.231 1.00 87.00 99 LEU A O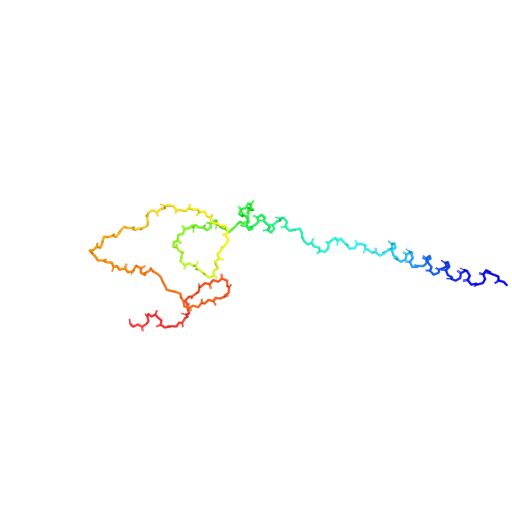 1
ATOM 770 N N . SER A 1 100 ? 13.359 -7.434 -0.864 1.00 79.69 100 SER A N 1
ATOM 771 C CA . SER A 1 100 ? 14.156 -7.843 0.287 1.00 79.69 100 SER A CA 1
ATOM 772 C C . SER A 1 100 ? 15.514 -7.146 0.233 1.00 79.69 100 SER A C 1
ATOM 774 O O . SER A 1 100 ? 16.059 -6.909 -0.847 1.00 79.69 100 SER A O 1
ATOM 776 N N . GLU A 1 101 ? 16.088 -6.812 1.392 1.00 72.44 101 GLU A N 1
ATOM 777 C CA . GLU A 1 101 ? 17.465 -6.307 1.495 1.00 72.44 101 GLU A CA 1
ATOM 778 C C . GLU A 1 101 ? 18.474 -7.435 1.199 1.00 72.44 101 GLU A C 1
ATOM 780 O O . GLU A 1 101 ? 19.290 -7.831 2.026 1.00 72.44 101 GLU A O 1
ATOM 785 N N . GLY A 1 102 ? 18.387 -8.019 0.009 1.00 59.94 102 GLY A N 1
ATOM 786 C CA . GLY A 1 102 ? 19.173 -9.153 -0.436 1.00 59.94 102 GLY A CA 1
ATOM 787 C C . GLY A 1 102 ? 20.226 -8.740 -1.449 1.00 59.94 102 GLY A C 1
ATOM 788 O O . GLY A 1 102 ? 20.156 -9.181 -2.577 1.00 59.94 102 GLY A O 1
ATOM 789 N N . ASN A 1 103 ? 21.189 -7.890 -1.084 1.00 55.59 103 ASN A N 1
ATOM 790 C CA . ASN A 1 103 ? 22.439 -7.636 -1.832 1.00 55.59 103 ASN A CA 1
ATOM 791 C C . ASN A 1 103 ? 22.337 -7.487 -3.378 1.00 55.59 103 ASN A C 1
ATOM 793 O O . ASN A 1 103 ? 23.296 -7.768 -4.098 1.00 55.59 103 ASN A O 1
ATOM 797 N N . PHE A 1 104 ? 21.199 -7.044 -3.91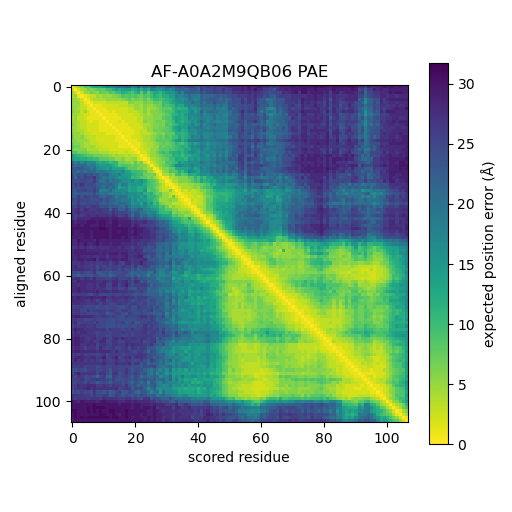6 1.00 59.44 104 PHE A N 1
ATOM 798 C CA . PHE A 1 104 ? 21.017 -6.819 -5.347 1.00 59.44 104 PHE A CA 1
ATOM 799 C C . PHE A 1 104 ? 21.546 -5.423 -5.686 1.00 59.44 104 PHE A C 1
ATOM 801 O O . PHE A 1 104 ? 20.815 -4.441 -5.614 1.00 59.44 104 PHE A O 1
ATOM 808 N N . GLY A 1 105 ? 22.840 -5.333 -6.012 1.00 54.59 105 GLY A N 1
ATOM 809 C CA . GLY A 1 105 ? 23.446 -4.101 -6.536 1.00 54.59 105 GLY A CA 1
ATOM 810 C C . GLY A 1 105 ? 24.767 -3.647 -5.912 1.00 54.59 105 GLY A C 1
ATOM 811 O O . GLY A 1 105 ? 25.210 -2.547 -6.223 1.00 54.59 105 GLY A O 1
ATOM 812 N N . LYS A 1 106 ? 25.428 -4.447 -5.064 1.00 44.31 106 LYS A N 1
ATOM 813 C CA . LYS A 1 106 ? 26.825 -4.177 -4.678 1.00 44.31 106 LYS A CA 1
ATOM 814 C C . LYS A 1 106 ? 27.786 -4.977 -5.549 1.00 44.31 106 LYS A C 1
ATOM 816 O O . LYS A 1 106 ? 28.177 -6.063 -5.146 1.00 44.31 106 LYS A O 1
ATOM 821 N N . ASN A 1 107 ? 28.135 -4.428 -6.712 1.00 43.53 107 ASN A N 1
ATOM 822 C CA . ASN A 1 107 ? 29.353 -4.729 -7.473 1.00 43.53 107 ASN A CA 1
ATOM 823 C C . ASN A 1 107 ? 29.841 -3.435 -8.123 1.00 43.53 107 ASN A C 1
ATOM 825 O O . ASN A 1 107 ? 29.024 -2.830 -8.853 1.00 43.53 107 ASN A O 1
#

Organism: NCBI:txid582475

pLDDT: mean 76.66, std 13.07, range [43.53, 95.19]

Solvent-accessible surface area (backbone atoms only — not comparable to full-atom values): 7389 Å² total; per-residue (Å²): 122,86,59,73,67,52,52,61,53,54,52,50,53,52,52,54,50,52,52,60,69,72,47,80,80,75,69,84,86,70,76,77,60,63,66,56,52,31,52,56,70,57,74,46,96,65,95,65,76,77,42,65,49,76,92,68,98,68,44,59,61,61,80,75,50,65,42,89,56,86,75,87,85,82,87,86,87,76,94,68,96,79,84,87,81,87,81,80,66,79,38,76,71,92,47,22,40,38,63,66,96,65,80,85,77,85,126